Protein AF-A0A662NAB9-F1 (afdb_monomer_lite)

Sequence (145 aa):
MKKFIGNIMLTIGLVGGAIASARNPPLWTALGGSLAIMGVGILLRRQGEKEELHQSAAQGKGGKEELKRTLENAIVEIEKIMEEKEKDLEKAREHLGKILETLETFAEKAQPLRIEGIRFYGEVMTSFSKAERHLNRAWSAYADG

Radius of gyration: 25.05 Å; chains: 1; bounding box: 45×25×76 Å

Structure (mmCIF, N/CA/C/O backbone):
data_AF-A0A662NAB9-F1
#
_entry.id   AF-A0A662NAB9-F1
#
loop_
_atom_site.group_PDB
_atom_site.id
_atom_site.type_symbol
_atom_site.label_atom_id
_atom_site.label_alt_id
_atom_site.label_comp_id
_atom_site.label_asym_id
_atom_site.label_entity_id
_atom_site.label_seq_id
_atom_site.pdbx_PDB_ins_code
_atom_site.Cartn_x
_atom_site.Cartn_y
_atom_site.Cartn_z
_atom_site.occupancy
_atom_site.B_iso_or_equiv
_atom_site.auth_seq_id
_atom_site.auth_comp_id
_atom_site.auth_asym_id
_atom_site.auth_atom_id
_atom_site.pdbx_PDB_model_num
ATOM 1 N N . MET A 1 1 ? 19.764 -4.979 -7.602 1.00 76.81 1 MET A N 1
ATOM 2 C CA . MET A 1 1 ? 20.644 -4.968 -8.806 1.00 76.81 1 MET A CA 1
ATOM 3 C C . MET A 1 1 ? 19.892 -5.181 -10.121 1.00 76.81 1 MET A C 1
ATOM 5 O O . MET A 1 1 ? 20.099 -4.398 -11.041 1.00 76.81 1 MET A O 1
ATOM 9 N N . LYS A 1 2 ? 18.993 -6.174 -10.232 1.00 77.69 2 LYS A N 1
ATOM 10 C CA . LYS A 1 2 ? 18.261 -6.476 -11.483 1.00 77.69 2 LYS A CA 1
ATOM 11 C C . LYS A 1 2 ? 17.462 -5.291 -12.046 1.00 77.69 2 LYS A C 1
ATOM 13 O O . LYS A 1 2 ? 17.481 -5.058 -13.247 1.00 77.69 2 LYS A O 1
ATOM 18 N N . LYS A 1 3 ? 16.858 -4.478 -11.172 1.00 78.19 3 LYS A N 1
ATOM 19 C CA . LYS A 1 3 ? 16.144 -3.237 -11.526 1.00 78.19 3 LYS A CA 1
ATOM 20 C C . LYS A 1 3 ? 17.036 -2.185 -12.190 1.00 78.19 3 LYS A C 1
ATOM 22 O O . LYS A 1 3 ? 16.653 -1.595 -13.194 1.00 78.19 3 LYS A O 1
ATOM 27 N N . PHE A 1 4 ? 18.238 -1.985 -11.651 1.00 80.44 4 PHE A N 1
ATOM 28 C CA . PHE A 1 4 ? 19.221 -1.048 -12.197 1.00 80.44 4 PHE A CA 1
ATOM 29 C C . PHE A 1 4 ? 19.709 -1.498 -13.579 1.00 80.44 4 PHE A C 1
ATOM 31 O O . PHE A 1 4 ? 19.690 -0.712 -14.521 1.00 80.44 4 PHE A O 1
ATOM 38 N N . ILE A 1 5 ? 20.034 -2.788 -13.721 1.00 86.88 5 ILE A N 1
ATOM 39 C CA . ILE A 1 5 ? 20.407 -3.394 -15.009 1.00 86.88 5 ILE A CA 1
ATOM 40 C C . ILE A 1 5 ? 19.255 -3.264 -16.016 1.00 86.88 5 ILE A C 1
ATOM 42 O O . ILE A 1 5 ? 19.473 -2.838 -17.147 1.00 86.88 5 ILE A O 1
ATOM 46 N N . GLY A 1 6 ? 18.019 -3.543 -15.590 1.00 81.81 6 GLY A N 1
ATOM 47 C CA . GLY A 1 6 ? 16.827 -3.375 -16.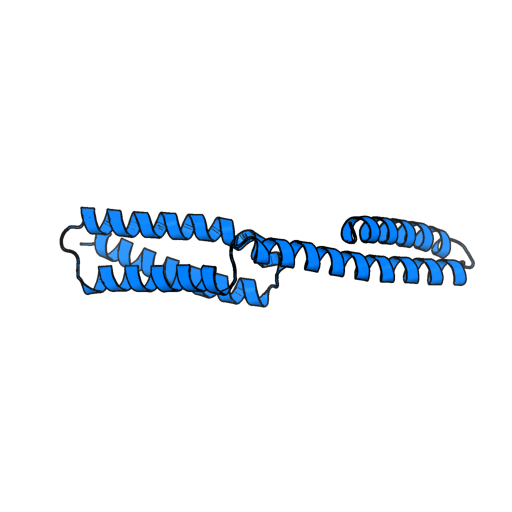418 1.00 81.81 6 GLY A CA 1
ATOM 48 C C . GLY A 1 6 ? 16.644 -1.939 -16.919 1.00 81.81 6 GLY A C 1
ATOM 49 O O . GLY A 1 6 ? 16.379 -1.736 -18.101 1.00 81.81 6 GLY A O 1
ATOM 50 N N . ASN A 1 7 ? 16.861 -0.937 -16.061 1.00 82.50 7 ASN A N 1
ATOM 51 C CA . ASN A 1 7 ? 16.796 0.475 -16.448 1.00 82.50 7 ASN A CA 1
ATOM 52 C C . ASN A 1 7 ? 17.880 0.859 -17.463 1.00 82.50 7 ASN A C 1
ATOM 54 O O . ASN A 1 7 ? 17.584 1.569 -18.419 1.00 82.50 7 ASN A O 1
ATOM 58 N N . ILE A 1 8 ? 19.111 0.367 -17.299 1.00 91.38 8 ILE A N 1
ATOM 59 C CA . ILE A 1 8 ? 20.186 0.601 -18.274 1.00 91.38 8 ILE A CA 1
ATOM 60 C C . ILE A 1 8 ? 19.812 0.003 -19.636 1.00 91.38 8 ILE A C 1
ATOM 62 O O . ILE A 1 8 ? 19.926 0.680 -20.656 1.00 91.38 8 ILE A O 1
ATOM 66 N N . MET A 1 9 ? 19.311 -1.235 -19.659 1.00 89.25 9 MET A N 1
ATOM 67 C CA . MET A 1 9 ? 18.901 -1.899 -20.902 1.00 89.25 9 MET A CA 1
ATOM 68 C C . MET A 1 9 ? 17.730 -1.185 -21.585 1.00 89.25 9 MET A C 1
ATOM 70 O O . MET A 1 9 ? 17.738 -1.038 -22.804 1.00 89.25 9 MET A O 1
ATOM 74 N N . LEU A 1 10 ? 16.758 -0.683 -20.817 1.00 86.44 10 LEU A N 1
ATOM 75 C CA . LEU A 1 10 ? 15.664 0.138 -21.341 1.00 86.44 10 LEU A CA 1
ATOM 76 C C . LEU A 1 10 ? 16.184 1.400 -22.038 1.00 86.44 10 LEU A C 1
ATOM 78 O O . LEU A 1 10 ? 15.779 1.685 -23.163 1.00 86.44 10 LEU A O 1
ATOM 82 N N . THR A 1 11 ? 17.101 2.125 -21.397 1.00 87.44 11 THR A N 1
ATOM 83 C CA . THR A 1 11 ? 17.681 3.353 -21.955 1.00 87.44 11 THR A CA 1
ATOM 84 C C . THR A 1 11 ? 18.487 3.066 -23.220 1.00 87.44 11 THR A C 1
ATOM 86 O O . THR A 1 11 ? 18.312 3.754 -24.224 1.00 87.44 11 THR A O 1
ATOM 89 N N . ILE A 1 12 ? 19.321 2.022 -23.213 1.00 90.56 12 ILE A N 1
ATOM 90 C CA . ILE A 1 12 ? 20.120 1.625 -24.382 1.00 90.56 12 ILE A CA 1
ATOM 91 C C . ILE A 1 12 ? 19.214 1.197 -25.541 1.00 90.56 12 ILE A C 1
ATOM 93 O O . ILE A 1 12 ? 19.411 1.649 -26.667 1.00 90.56 12 ILE A O 1
ATOM 97 N N . GLY A 1 13 ? 18.198 0.370 -25.274 1.00 86.56 13 GLY A N 1
ATOM 98 C CA . GLY A 1 13 ? 17.237 -0.065 -26.287 1.00 86.56 13 GLY A CA 1
ATOM 99 C C . GLY A 1 13 ? 16.424 1.095 -26.866 1.00 86.56 13 GLY A C 1
ATOM 100 O O . GLY A 1 13 ? 16.180 1.132 -28.068 1.00 86.56 13 GLY A O 1
ATOM 101 N N . LEU A 1 14 ? 16.048 2.080 -26.044 1.00 88.56 14 LEU A N 1
ATOM 102 C CA . LEU A 1 14 ? 15.312 3.261 -26.500 1.00 88.56 14 LEU A CA 1
ATOM 103 C C . LEU A 1 14 ? 16.165 4.140 -27.416 1.00 88.56 14 LEU A C 1
ATOM 105 O O . LEU A 1 14 ? 15.739 4.476 -28.519 1.00 88.56 14 LEU A O 1
ATOM 109 N N . VAL A 1 15 ? 17.376 4.487 -26.972 1.00 90.62 15 VAL A N 1
ATOM 110 C CA . VAL A 1 15 ? 18.296 5.339 -27.737 1.00 90.62 15 VAL A CA 1
ATOM 111 C C . VAL A 1 15 ? 18.726 4.637 -29.028 1.00 90.62 15 VAL A C 1
ATOM 113 O O . VAL A 1 15 ? 18.667 5.234 -30.102 1.00 90.62 15 VAL A O 1
ATOM 116 N N . GLY A 1 16 ? 19.089 3.354 -28.949 1.00 87.38 16 GLY A N 1
ATOM 117 C CA . GLY A 1 16 ? 19.464 2.549 -30.112 1.00 87.38 16 GLY A CA 1
ATOM 118 C C . GLY A 1 16 ? 18.321 2.392 -31.116 1.00 87.38 16 GLY A C 1
ATOM 119 O O . GLY A 1 16 ? 18.526 2.577 -32.316 1.00 87.38 16 GLY A O 1
ATOM 120 N N . GLY A 1 17 ? 17.102 2.139 -30.631 1.00 87.62 17 GLY A N 1
ATOM 121 C CA . GLY A 1 17 ? 15.909 2.027 -31.466 1.00 87.62 17 GLY A CA 1
ATOM 122 C C . GLY A 1 17 ? 15.569 3.336 -32.176 1.00 87.62 17 GLY A C 1
ATOM 123 O O . GLY A 1 17 ? 15.294 3.316 -33.373 1.00 87.62 17 GLY A O 1
ATOM 124 N N . ALA A 1 18 ? 15.659 4.469 -31.473 1.00 88.62 18 ALA A N 1
ATOM 125 C CA . ALA A 1 18 ? 15.422 5.792 -32.045 1.00 88.62 18 ALA A CA 1
ATOM 126 C C . ALA A 1 18 ? 16.440 6.145 -33.144 1.00 88.62 18 ALA A C 1
ATOM 128 O O . ALA A 1 18 ? 16.063 6.642 -34.202 1.00 88.62 18 ALA A O 1
ATOM 129 N N . ILE A 1 19 ? 17.726 5.845 -32.935 1.00 90.31 19 ILE A N 1
ATOM 130 C CA . ILE A 1 19 ? 18.769 6.075 -33.949 1.00 90.31 19 ILE A CA 1
ATOM 131 C C . ILE A 1 19 ? 18.558 5.163 -35.167 1.00 90.31 19 ILE A C 1
ATOM 133 O O . ILE A 1 19 ? 18.721 5.602 -36.306 1.00 90.31 19 ILE A O 1
ATOM 137 N N . ALA A 1 20 ? 18.197 3.896 -34.942 1.00 90.31 20 ALA A N 1
ATOM 138 C CA . ALA A 1 20 ? 17.978 2.922 -36.007 1.00 90.31 20 ALA A CA 1
ATOM 139 C C . ALA A 1 20 ? 16.738 3.237 -36.860 1.00 90.31 20 ALA A C 1
ATOM 141 O O . ALA A 1 20 ? 16.767 3.020 -38.074 1.00 90.31 20 ALA A O 1
ATOM 142 N N . SER A 1 21 ? 15.669 3.752 -36.242 1.00 88.94 21 SER A N 1
ATOM 143 C CA . SER A 1 21 ? 14.424 4.116 -36.927 1.00 88.94 21 SER A CA 1
ATOM 144 C C . SER A 1 21 ? 14.495 5.465 -37.643 1.00 88.94 21 SER A C 1
ATOM 146 O O . SER A 1 21 ? 13.824 5.641 -38.653 1.00 88.94 21 SER A O 1
ATOM 148 N N . ALA A 1 22 ? 15.325 6.397 -37.166 1.00 90.12 22 ALA A N 1
ATOM 149 C CA . ALA A 1 22 ? 15.470 7.726 -37.760 1.00 90.12 22 ALA A CA 1
ATOM 150 C C . ALA A 1 22 ? 16.201 7.737 -39.118 1.00 90.12 22 ALA A C 1
ATOM 152 O O . ALA A 1 22 ? 16.234 8.768 -39.790 1.00 90.12 22 ALA A O 1
ATOM 153 N N . ARG A 1 23 ? 16.813 6.620 -39.537 1.00 87.62 23 ARG A N 1
ATOM 154 C CA . ARG A 1 23 ? 17.480 6.513 -40.845 1.00 87.62 23 ARG A CA 1
ATOM 155 C C . ARG A 1 23 ? 16.498 6.160 -41.959 1.00 87.62 23 ARG A C 1
ATOM 157 O O . ARG A 1 23 ? 15.512 5.472 -41.724 1.00 87.62 23 ARG A O 1
ATOM 164 N N . ASN A 1 24 ? 16.810 6.587 -43.186 1.00 85.50 24 ASN A N 1
ATOM 165 C CA . ASN A 1 24 ? 16.045 6.232 -44.379 1.00 85.50 24 ASN A CA 1
ATOM 166 C C . ASN A 1 24 ? 16.942 5.542 -45.434 1.00 85.50 24 ASN A C 1
ATOM 168 O O . ASN A 1 24 ? 17.828 6.205 -45.977 1.00 85.50 24 ASN A O 1
ATOM 172 N N . PRO A 1 25 ? 16.736 4.245 -45.738 1.00 83.56 25 PRO A N 1
ATOM 173 C CA . PRO A 1 25 ? 15.779 3.349 -45.089 1.00 83.56 25 PRO A CA 1
ATOM 174 C C . PRO A 1 25 ? 16.186 3.010 -43.636 1.00 83.56 25 PRO A C 1
ATOM 176 O O . PRO A 1 25 ? 17.374 3.079 -43.300 1.00 83.56 25 PRO A O 1
ATOM 179 N N . PRO A 1 26 ? 15.227 2.634 -42.769 1.00 89.38 26 PRO A N 1
ATOM 180 C CA . PRO A 1 26 ? 15.515 2.250 -41.391 1.00 89.38 26 PRO A CA 1
ATOM 181 C C . PRO A 1 26 ? 16.436 1.037 -41.306 1.00 89.38 26 PRO A C 1
ATOM 183 O O . PRO A 1 26 ? 16.356 0.104 -42.109 1.00 89.38 26 PRO A O 1
ATOM 186 N N . LEU A 1 27 ? 17.270 1.002 -40.269 1.00 93.38 27 LEU A N 1
ATOM 187 C CA . LEU A 1 27 ? 18.095 -0.164 -39.967 1.00 93.38 27 LEU A CA 1
ATOM 188 C C . LEU A 1 27 ? 17.250 -1.211 -39.233 1.00 93.38 27 LEU A C 1
ATOM 190 O O . LEU A 1 27 ? 17.299 -1.320 -38.010 1.00 93.38 27 LEU A O 1
ATOM 194 N N . TRP A 1 28 ? 16.469 -1.986 -39.985 1.00 89.69 28 TRP A N 1
ATOM 195 C CA . TRP A 1 28 ? 15.507 -2.958 -39.449 1.00 89.69 28 TRP A CA 1
ATOM 196 C C . TRP A 1 28 ? 16.112 -3.974 -38.473 1.00 89.69 28 TRP A C 1
ATOM 198 O O . TRP A 1 28 ? 15.506 -4.280 -37.448 1.00 89.69 28 TRP A O 1
ATOM 208 N N . THR A 1 29 ? 17.326 -4.458 -38.742 1.00 91.75 29 THR A N 1
ATOM 209 C CA . THR A 1 29 ? 18.033 -5.396 -37.855 1.00 91.75 29 THR A CA 1
ATOM 210 C C . THR A 1 29 ? 18.436 -4.741 -36.533 1.00 91.75 29 THR A C 1
ATOM 212 O O . THR A 1 29 ? 18.212 -5.311 -35.466 1.00 91.75 29 THR A O 1
ATOM 215 N N . ALA A 1 30 ? 18.971 -3.519 -36.584 1.00 87.69 30 ALA A N 1
ATOM 216 C CA . ALA A 1 30 ? 19.356 -2.751 -35.400 1.00 87.69 30 ALA A CA 1
ATOM 217 C C . ALA A 1 30 ? 18.135 -2.313 -34.574 1.00 87.69 30 ALA A C 1
ATOM 219 O O . ALA A 1 30 ? 18.180 -2.320 -33.341 1.00 87.69 30 ALA A O 1
ATOM 220 N N . LEU A 1 31 ? 17.030 -1.985 -35.245 1.00 84.88 31 LEU A N 1
ATOM 221 C CA . LEU A 1 31 ? 15.749 -1.681 -34.618 1.00 84.88 31 LEU A CA 1
ATOM 222 C C . LEU A 1 31 ? 15.192 -2.910 -33.887 1.00 84.88 31 LEU A C 1
ATOM 224 O O . LEU A 1 31 ? 14.852 -2.817 -32.709 1.00 84.88 31 LEU A O 1
ATOM 228 N N . GLY A 1 32 ? 15.171 -4.072 -34.548 1.00 90.81 32 GLY A N 1
ATOM 229 C CA . GLY A 1 32 ? 14.753 -5.336 -33.937 1.00 90.81 32 GLY A CA 1
ATOM 230 C C . GLY A 1 32 ? 15.605 -5.717 -32.722 1.00 90.81 32 GLY A C 1
ATOM 231 O O . GLY A 1 32 ? 15.064 -6.056 -31.671 1.00 90.81 32 GLY A O 1
ATOM 232 N N . GLY A 1 33 ? 16.932 -5.578 -32.823 1.00 93.00 33 GLY A N 1
ATOM 233 C CA . GLY A 1 33 ? 17.847 -5.811 -31.700 1.00 93.00 33 GLY A CA 1
ATOM 234 C C . GLY A 1 33 ? 17.588 -4.871 -30.519 1.00 93.00 33 GLY A C 1
ATOM 235 O O . GLY A 1 33 ? 17.557 -5.300 -29.367 1.00 93.00 33 GLY A O 1
ATOM 236 N N . SER A 1 34 ? 17.322 -3.598 -30.804 1.00 86.75 34 SER A N 1
ATOM 237 C CA . SER A 1 34 ? 17.036 -2.580 -29.790 1.00 86.75 34 SER A CA 1
ATOM 238 C C . SER A 1 34 ? 15.712 -2.838 -29.058 1.00 86.75 34 SER A C 1
ATOM 240 O O . SER A 1 34 ? 15.649 -2.712 -27.833 1.00 86.75 34 SER A O 1
ATOM 242 N N . LEU A 1 35 ? 14.678 -3.289 -29.776 1.00 86.38 35 LEU A N 1
ATOM 243 C CA . LEU A 1 35 ? 13.410 -3.730 -29.184 1.00 86.38 35 LEU A CA 1
ATOM 244 C C . LEU A 1 35 ? 13.587 -4.976 -28.305 1.00 86.38 35 LEU A C 1
ATOM 246 O O . LEU A 1 35 ? 13.011 -5.043 -27.219 1.00 86.38 35 LEU A O 1
ATOM 250 N N . ALA A 1 36 ? 14.416 -5.936 -28.723 1.00 92.12 36 ALA A N 1
ATOM 251 C CA . ALA A 1 36 ? 14.717 -7.120 -27.920 1.00 92.12 36 ALA A CA 1
ATOM 252 C C . ALA A 1 36 ? 15.435 -6.757 -26.607 1.00 92.12 36 ALA A C 1
ATOM 254 O O . ALA A 1 36 ? 15.031 -7.215 -25.537 1.00 92.12 36 ALA A O 1
ATOM 255 N N . ILE A 1 37 ? 16.444 -5.879 -26.665 1.00 91.06 37 ILE A N 1
ATOM 256 C CA . ILE A 1 37 ? 17.158 -5.371 -25.480 1.00 91.06 37 ILE A CA 1
ATOM 257 C C . ILE A 1 37 ? 16.187 -4.664 -24.528 1.00 91.06 37 ILE A C 1
ATOM 259 O O . ILE A 1 37 ? 16.210 -4.915 -23.320 1.00 91.06 37 ILE A O 1
ATOM 263 N N . MET A 1 38 ? 15.295 -3.830 -25.068 1.00 84.31 38 MET A N 1
ATOM 264 C CA . MET A 1 38 ? 14.262 -3.160 -24.282 1.00 84.31 38 MET A CA 1
ATOM 265 C C . MET A 1 38 ? 13.322 -4.174 -23.611 1.00 84.31 38 MET A C 1
ATOM 267 O O . MET A 1 38 ? 13.056 -4.062 -22.416 1.00 84.31 38 MET A O 1
ATOM 271 N N . GLY A 1 39 ? 12.881 -5.206 -24.337 1.00 87.50 39 GLY A N 1
ATOM 272 C CA . GLY A 1 39 ? 12.050 -6.286 -23.798 1.00 87.50 39 GLY A CA 1
ATOM 273 C C . GLY A 1 39 ? 12.707 -7.017 -22.622 1.00 87.50 39 GLY A C 1
ATOM 274 O O . GLY A 1 39 ? 12.078 -7.201 -21.577 1.00 87.50 39 GLY A O 1
ATOM 275 N N . VAL A 1 40 ? 13.994 -7.359 -22.739 1.00 90.88 40 VAL A N 1
ATOM 276 C CA . VAL A 1 40 ? 14.772 -7.963 -21.640 1.00 90.88 40 VAL A CA 1
ATOM 277 C C . VAL A 1 40 ? 14.896 -6.999 -20.456 1.00 90.88 40 VAL A C 1
ATOM 279 O O . VAL A 1 40 ? 14.728 -7.413 -19.307 1.00 90.88 40 VAL A O 1
ATOM 282 N N . GLY A 1 41 ? 15.104 -5.706 -20.718 1.00 85.25 41 GLY A N 1
ATOM 283 C CA . GLY A 1 41 ? 15.139 -4.667 -19.688 1.00 85.25 41 GLY A CA 1
ATOM 284 C C . GLY A 1 41 ? 13.847 -4.588 -18.867 1.00 85.25 41 GLY A C 1
ATOM 285 O O . GLY A 1 41 ? 13.902 -4.531 -17.636 1.00 85.25 41 GLY A O 1
ATOM 286 N N . ILE A 1 42 ? 12.682 -4.678 -19.522 1.00 84.12 42 ILE A N 1
ATOM 287 C CA . ILE A 1 42 ? 11.369 -4.729 -18.852 1.00 84.12 42 ILE A CA 1
ATOM 288 C C . ILE A 1 42 ? 11.265 -5.964 -17.951 1.00 84.12 42 ILE A C 1
ATOM 290 O O . ILE A 1 42 ? 10.816 -5.853 -16.808 1.00 84.12 42 ILE A O 1
ATOM 294 N N . LEU A 1 43 ? 11.680 -7.138 -18.438 1.00 87.31 43 LEU A N 1
ATOM 295 C CA . LEU A 1 43 ? 11.617 -8.383 -17.665 1.00 87.31 43 LEU A CA 1
ATOM 296 C C . LEU A 1 43 ? 12.508 -8.323 -16.419 1.00 87.31 43 LEU A C 1
ATOM 298 O O . LEU A 1 43 ? 12.039 -8.626 -15.321 1.00 87.31 43 LEU A O 1
ATOM 302 N N . LEU A 1 44 ? 13.757 -7.874 -16.562 1.00 83.50 44 LEU A N 1
ATOM 303 C CA . LEU A 1 44 ? 14.697 -7.741 -15.444 1.00 83.50 44 LEU A CA 1
ATOM 304 C C . LEU A 1 44 ? 14.248 -6.690 -14.429 1.00 83.50 44 LEU A C 1
ATOM 306 O O . LEU A 1 44 ? 14.386 -6.899 -13.221 1.00 83.50 44 LEU A O 1
ATOM 310 N N . ARG A 1 45 ? 13.659 -5.584 -14.898 1.00 81.06 45 ARG A N 1
ATOM 311 C CA . ARG A 1 45 ? 13.076 -4.571 -14.018 1.00 81.06 45 ARG A CA 1
ATOM 312 C C . ARG A 1 45 ? 11.911 -5.135 -13.210 1.00 81.06 45 ARG A C 1
ATOM 314 O O . ARG A 1 45 ? 11.912 -4.990 -11.991 1.00 81.06 45 ARG A O 1
ATOM 321 N N . ARG A 1 46 ? 10.975 -5.838 -13.860 1.00 76.62 46 ARG A N 1
ATOM 322 C CA . ARG A 1 46 ? 9.833 -6.487 -13.191 1.00 76.62 46 ARG A CA 1
ATOM 323 C C . ARG A 1 46 ? 10.273 -7.549 -12.183 1.00 76.62 46 ARG A C 1
ATOM 325 O O . ARG A 1 46 ? 9.656 -7.682 -11.134 1.00 76.62 46 ARG A O 1
ATOM 332 N N . GLN A 1 47 ? 11.329 -8.305 -12.480 1.00 80.06 47 GLN A N 1
ATOM 333 C CA . GLN A 1 47 ? 11.893 -9.272 -11.534 1.00 80.06 47 GLN A CA 1
ATOM 334 C C . GLN A 1 47 ? 12.548 -8.585 -10.331 1.00 80.06 47 GLN A C 1
ATOM 336 O O . GLN A 1 47 ? 12.326 -9.010 -9.203 1.00 80.06 47 GLN A O 1
ATOM 341 N N . GLY A 1 48 ? 13.305 -7.507 -10.554 1.00 72.19 48 GLY A N 1
ATOM 342 C CA . GLY A 1 48 ? 13.911 -6.732 -9.470 1.00 72.19 48 GLY A CA 1
ATOM 343 C C . GLY A 1 48 ? 12.879 -6.075 -8.552 1.00 72.19 48 GLY A C 1
ATOM 344 O O . GLY A 1 48 ? 13.056 -6.089 -7.340 1.00 72.19 48 GLY A O 1
ATOM 345 N N . GLU A 1 49 ? 11.782 -5.559 -9.111 1.00 68.75 49 GLU A N 1
ATOM 346 C CA . GLU A 1 49 ? 10.662 -5.030 -8.323 1.00 68.75 49 GLU A CA 1
ATOM 347 C C . GLU A 1 49 ? 10.018 -6.131 -7.466 1.00 68.75 49 GLU A C 1
ATOM 349 O O . GLU A 1 49 ? 9.798 -5.921 -6.280 1.00 68.75 49 GLU A O 1
ATOM 354 N N . LYS A 1 50 ? 9.810 -7.340 -8.008 1.00 64.56 50 LYS A N 1
ATOM 355 C CA . LYS A 1 50 ? 9.307 -8.483 -7.223 1.00 64.56 50 LYS A CA 1
ATOM 356 C C . LYS A 1 50 ? 10.256 -8.913 -6.098 1.00 64.56 50 LYS A C 1
ATOM 358 O O . LYS A 1 50 ? 9.791 -9.257 -5.018 1.00 64.56 50 LYS A O 1
ATOM 363 N N . GLU A 1 51 ? 11.569 -8.890 -6.320 1.00 63.78 51 GLU A N 1
ATOM 364 C CA . GLU A 1 51 ? 12.562 -9.255 -5.296 1.00 63.78 51 GLU A CA 1
ATOM 365 C C . GLU A 1 51 ? 12.638 -8.243 -4.144 1.00 63.78 51 GLU A C 1
ATOM 367 O O . GLU A 1 51 ? 12.678 -8.650 -2.983 1.00 63.78 51 GLU A O 1
ATOM 372 N N . GLU A 1 52 ? 12.605 -6.939 -4.444 1.00 60.03 52 GLU A N 1
ATOM 373 C CA . GLU A 1 52 ? 12.543 -5.870 -3.430 1.00 60.03 52 GLU A CA 1
ATOM 374 C C . GLU A 1 52 ? 11.258 -5.978 -2.583 1.00 60.03 52 GLU A C 1
ATOM 376 O O . GLU A 1 52 ? 11.275 -5.756 -1.368 1.00 60.03 52 GLU A O 1
ATOM 381 N N . LEU A 1 53 ? 10.153 -6.398 -3.205 1.00 54.84 53 LEU A N 1
ATOM 382 C CA . LEU A 1 53 ? 8.874 -6.632 -2.533 1.00 54.84 53 LEU A CA 1
ATOM 383 C C . LEU A 1 53 ? 8.904 -7.874 -1.629 1.00 54.84 53 LEU A C 1
ATOM 385 O O . LEU A 1 53 ? 8.484 -7.794 -0.477 1.00 54.84 53 LEU A O 1
ATOM 389 N N . HIS A 1 54 ? 9.457 -8.999 -2.094 1.00 56.31 54 HIS A N 1
ATOM 390 C CA . HIS A 1 54 ? 9.600 -10.204 -1.268 1.00 56.31 54 HIS A CA 1
ATOM 391 C C . HIS A 1 54 ? 10.510 -9.981 -0.054 1.00 56.31 54 HIS A C 1
ATOM 393 O O . HIS A 1 54 ? 10.220 -10.497 1.024 1.00 56.31 54 HIS A O 1
ATOM 399 N N . GLN A 1 55 ? 11.576 -9.186 -0.191 1.00 55.47 55 GLN A N 1
ATOM 400 C CA . GLN A 1 55 ? 12.423 -8.813 0.946 1.00 55.47 55 GLN A CA 1
ATOM 401 C C . GLN A 1 55 ? 11.697 -7.907 1.947 1.00 5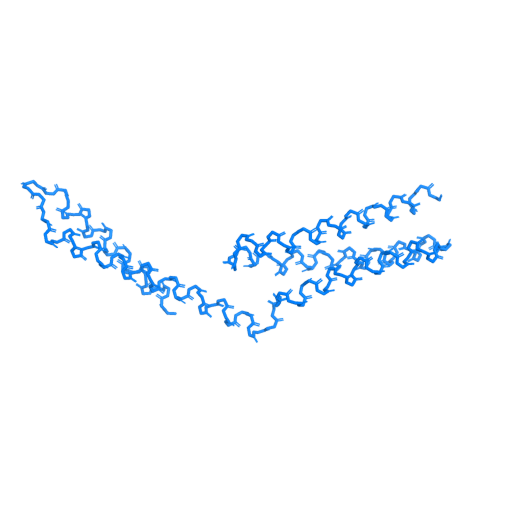5.47 55 GLN A C 1
ATOM 403 O O . GLN A 1 55 ? 11.876 -8.075 3.150 1.00 55.47 55 GLN A O 1
ATOM 408 N N . SER A 1 56 ? 10.844 -6.996 1.474 1.00 51.84 56 SER A N 1
ATOM 409 C CA . SER A 1 56 ? 10.042 -6.125 2.345 1.00 51.84 56 SER A CA 1
ATOM 410 C C . SER A 1 56 ? 8.969 -6.910 3.114 1.00 51.84 56 SER A C 1
ATOM 412 O O . SER A 1 56 ? 8.801 -6.704 4.315 1.00 51.84 56 SER A O 1
ATOM 414 N N . ALA A 1 57 ? 8.321 -7.881 2.459 1.00 50.62 57 ALA A N 1
ATOM 415 C CA . ALA A 1 57 ? 7.382 -8.804 3.098 1.00 50.62 57 ALA A CA 1
ATOM 416 C C . ALA A 1 57 ? 8.072 -9.736 4.117 1.00 50.62 57 ALA A C 1
ATOM 418 O O . ALA A 1 57 ? 7.540 -9.972 5.200 1.00 50.62 57 ALA A O 1
ATOM 419 N N . ALA A 1 58 ? 9.281 -10.225 3.813 1.00 49.22 58 ALA A N 1
ATOM 420 C CA . ALA A 1 58 ? 10.067 -11.069 4.719 1.00 49.22 58 ALA A CA 1
ATOM 421 C C . ALA A 1 58 ? 10.605 -10.317 5.953 1.00 49.22 58 ALA A C 1
ATOM 423 O O . ALA A 1 58 ? 10.890 -10.941 6.971 1.00 49.22 58 ALA A O 1
ATOM 424 N N . GLN A 1 59 ? 10.723 -8.987 5.888 1.00 51.88 59 GLN A N 1
ATOM 425 C CA . GLN A 1 59 ? 11.140 -8.140 7.013 1.00 51.88 59 GLN A CA 1
ATOM 426 C C . GLN A 1 59 ? 9.994 -7.776 7.976 1.00 51.88 59 GLN A C 1
ATOM 428 O O . GLN A 1 59 ? 10.206 -6.981 8.890 1.00 51.88 59 GLN A O 1
ATOM 433 N N . GLY A 1 60 ? 8.790 -8.338 7.799 1.00 47.56 60 GLY A N 1
ATOM 434 C CA . GLY A 1 60 ? 7.682 -8.168 8.747 1.00 47.56 60 GLY A CA 1
ATOM 435 C C . GLY A 1 60 ? 7.110 -6.748 8.808 1.00 47.56 60 GLY A C 1
ATOM 436 O O . GLY A 1 60 ? 6.475 -6.381 9.789 1.00 47.56 60 GLY A O 1
ATOM 437 N N . LYS A 1 61 ? 7.340 -5.919 7.784 1.00 48.38 61 LYS A N 1
ATOM 438 C CA . LYS A 1 61 ? 6.706 -4.602 7.669 1.00 48.38 61 LYS A CA 1
ATOM 439 C C . LYS A 1 61 ? 5.464 -4.719 6.790 1.00 48.38 61 LYS A C 1
ATOM 441 O O . LYS A 1 61 ? 5.563 -4.569 5.577 1.00 48.38 61 LYS A O 1
ATOM 446 N N . GLY A 1 62 ? 4.303 -4.967 7.398 1.00 52.69 62 GLY A N 1
ATOM 447 C CA . GLY A 1 62 ? 3.017 -4.842 6.705 1.00 52.69 62 GLY A CA 1
ATOM 448 C C . GLY A 1 62 ? 2.657 -6.040 5.831 1.00 52.69 62 GLY A C 1
ATOM 449 O O . GLY A 1 62 ? 2.225 -5.872 4.693 1.00 52.69 62 GLY A O 1
ATOM 450 N N . GLY A 1 63 ? 2.821 -7.257 6.357 1.00 61.97 63 GLY A N 1
ATOM 451 C CA . GLY A 1 63 ? 2.288 -8.443 5.688 1.00 61.97 63 GLY A CA 1
ATOM 452 C C . GLY A 1 63 ? 0.766 -8.341 5.525 1.00 61.97 63 GLY A C 1
ATOM 453 O O . GLY A 1 63 ? 0.076 -7.847 6.416 1.00 61.97 63 GLY A O 1
ATOM 454 N N . LYS A 1 64 ? 0.229 -8.830 4.399 1.00 66.69 64 LYS A N 1
ATOM 455 C CA . LYS A 1 64 ? -1.213 -8.815 4.074 1.00 66.69 64 LYS A CA 1
ATOM 456 C C . LYS A 1 64 ? -2.112 -9.199 5.253 1.00 66.69 64 LYS A C 1
ATOM 458 O O . LYS A 1 64 ? -3.059 -8.482 5.575 1.00 66.69 64 LYS A O 1
ATOM 463 N N . GLU A 1 65 ? -1.795 -10.319 5.889 1.00 70.75 65 GLU A N 1
ATOM 464 C CA . GLU A 1 65 ? -2.596 -10.869 6.981 1.00 70.75 65 GLU A CA 1
ATOM 465 C C . GLU A 1 65 ? -2.491 -10.031 8.255 1.00 70.75 65 GLU A C 1
ATOM 467 O O . GLU A 1 65 ? -3.468 -9.891 8.983 1.00 70.75 65 GLU A O 1
ATOM 472 N N . GLU A 1 66 ? -1.328 -9.430 8.501 1.00 74.69 66 GLU A N 1
ATOM 473 C CA . GLU A 1 66 ? -1.091 -8.563 9.653 1.00 74.69 66 GLU A CA 1
ATOM 474 C C . GLU A 1 66 ? -1.911 -7.279 9.533 1.00 74.69 66 GLU A C 1
ATOM 476 O O . GLU A 1 66 ? -2.666 -6.943 10.438 1.00 74.69 66 GLU A O 1
ATOM 481 N N . LEU A 1 67 ? -1.849 -6.619 8.377 1.00 76.75 67 LEU A N 1
ATOM 482 C CA . LEU A 1 67 ? -2.586 -5.387 8.108 1.00 76.75 67 LEU A CA 1
ATOM 483 C C . LEU A 1 67 ? -4.101 -5.594 8.134 1.00 76.75 67 LEU A C 1
ATOM 485 O O . LEU A 1 67 ? -4.831 -4.792 8.715 1.00 76.75 67 LEU A O 1
ATOM 489 N N . LYS A 1 68 ? -4.580 -6.691 7.539 1.00 78.69 68 LYS A N 1
ATOM 490 C CA . LYS A 1 68 ? -5.997 -7.062 7.595 1.00 78.69 68 LYS A CA 1
ATOM 491 C C . LYS A 1 68 ? -6.439 -7.314 9.034 1.00 78.69 68 LYS A C 1
ATOM 493 O O . LYS A 1 68 ? -7.473 -6.796 9.445 1.00 78.69 68 LYS A O 1
ATOM 498 N N . ARG A 1 69 ? -5.629 -8.036 9.810 1.00 82.75 69 ARG A N 1
ATOM 499 C CA . ARG A 1 69 ? -5.901 -8.318 11.220 1.00 82.75 69 ARG A CA 1
ATOM 500 C C . ARG A 1 69 ? -5.899 -7.053 12.075 1.00 82.75 69 ARG A C 1
ATOM 502 O O . ARG A 1 69 ? -6.756 -6.927 12.939 1.00 82.75 69 ARG A O 1
ATOM 509 N N . THR A 1 70 ? -4.998 -6.102 11.827 1.00 83.69 70 THR A N 1
ATOM 510 C CA . THR A 1 70 ? -4.997 -4.803 12.521 1.00 83.69 70 THR A CA 1
ATOM 511 C C . THR A 1 70 ? -6.316 -4.062 12.310 1.00 83.69 70 THR A C 1
ATOM 513 O O . THR A 1 70 ? -6.900 -3.577 13.274 1.00 83.69 70 THR A O 1
ATOM 516 N N . LEU A 1 71 ? -6.825 -4.025 11.075 1.00 84.19 71 LEU A N 1
ATOM 517 C CA . LEU A 1 71 ? -8.102 -3.375 10.773 1.00 84.19 71 LEU A CA 1
ATOM 518 C C . LEU A 1 71 ? -9.304 -4.117 11.359 1.00 84.19 71 LEU A C 1
ATOM 520 O O . LEU A 1 71 ? -10.226 -3.484 11.867 1.00 84.19 71 LEU A O 1
ATOM 524 N N . GLU A 1 72 ? -9.308 -5.449 11.291 1.00 85.62 72 GLU A N 1
ATOM 525 C CA . GLU A 1 72 ? -10.368 -6.269 11.887 1.00 85.62 72 GLU A CA 1
ATOM 526 C C . GLU A 1 72 ? -10.418 -6.084 13.406 1.00 85.62 72 GLU A C 1
ATOM 528 O O . GLU A 1 72 ? -11.496 -5.869 13.954 1.00 85.62 72 GLU A O 1
ATOM 533 N N . ASN A 1 73 ? -9.260 -6.074 14.070 1.00 86.94 73 ASN A N 1
ATOM 534 C CA . ASN A 1 73 ? -9.167 -5.801 15.501 1.00 86.94 73 ASN A CA 1
ATOM 535 C C . ASN A 1 73 ? -9.685 -4.397 15.844 1.00 86.94 73 ASN A C 1
ATOM 537 O O . ASN A 1 73 ? -10.468 -4.267 16.777 1.00 86.94 73 ASN A O 1
ATOM 541 N N . ALA A 1 74 ? -9.314 -3.370 15.070 1.00 84.62 74 ALA A N 1
ATOM 542 C CA . ALA A 1 74 ? -9.802 -2.009 15.290 1.00 84.62 74 ALA A CA 1
ATOM 543 C C . ALA A 1 74 ? -11.334 -1.922 15.178 1.00 84.62 74 ALA A C 1
ATOM 545 O O . ALA A 1 74 ? -11.978 -1.282 16.003 1.00 84.62 74 ALA A O 1
ATOM 546 N N . ILE A 1 75 ? -11.942 -2.602 14.197 1.00 85.62 75 ILE A N 1
ATOM 547 C CA . ILE A 1 75 ? -13.407 -2.654 14.061 1.00 85.62 75 ILE A CA 1
ATOM 548 C C . ILE A 1 75 ? -14.043 -3.329 15.280 1.00 85.62 75 ILE A C 1
ATOM 550 O O . ILE A 1 75 ? -14.995 -2.784 15.832 1.00 85.62 75 ILE A O 1
ATOM 554 N N . VAL A 1 76 ? -13.508 -4.475 15.711 1.00 88.12 76 VAL A N 1
ATOM 555 C CA . VAL A 1 76 ? -14.018 -5.211 16.880 1.00 88.12 76 VAL A CA 1
ATOM 556 C C . VAL A 1 76 ? -13.904 -4.374 18.155 1.00 88.12 76 VAL A C 1
ATOM 558 O O . VAL A 1 76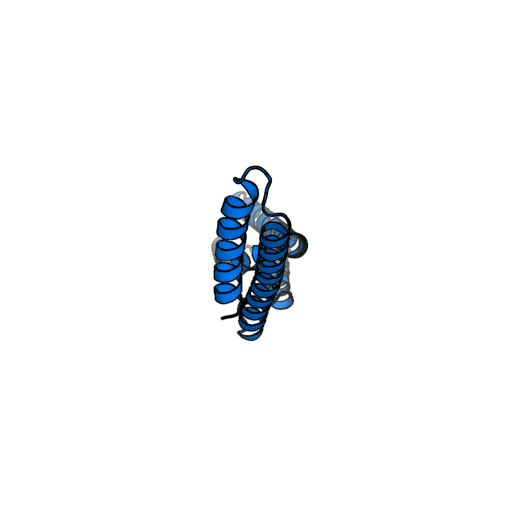 ? -14.828 -4.363 18.964 1.00 88.12 76 VAL A O 1
ATOM 561 N N . GLU A 1 77 ? -12.806 -3.642 18.339 1.00 85.88 77 GLU A N 1
ATOM 562 C CA . GLU A 1 77 ? -12.635 -2.744 19.484 1.00 85.88 77 GLU A CA 1
ATOM 563 C C . GLU A 1 77 ? -13.642 -1.588 19.464 1.00 85.88 77 GLU A C 1
ATOM 565 O O . GLU A 1 77 ? -14.257 -1.307 20.493 1.00 85.88 77 GLU A O 1
ATOM 570 N N . ILE A 1 78 ? -13.882 -0.965 18.303 1.00 83.44 78 ILE A N 1
ATOM 571 C CA . ILE A 1 78 ? -14.905 0.084 18.164 1.00 83.44 78 ILE A CA 1
ATOM 572 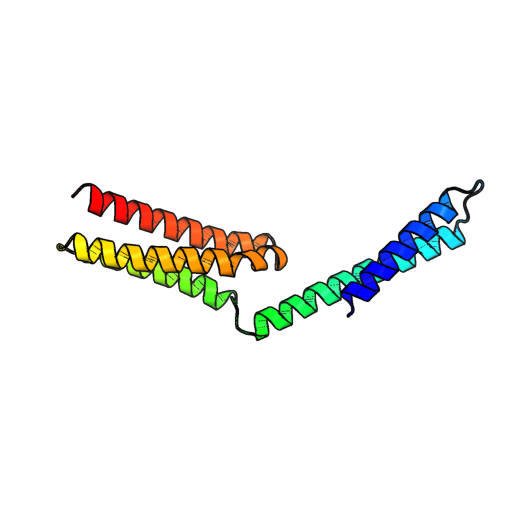C C . ILE A 1 78 ? -16.300 -0.474 18.474 1.00 83.44 78 ILE A C 1
ATOM 574 O O . ILE A 1 78 ? -17.068 0.154 19.201 1.00 83.44 78 ILE A O 1
ATOM 578 N N . GLU A 1 79 ? -16.640 -1.648 17.934 1.00 83.62 79 GLU A N 1
ATOM 579 C CA . GLU A 1 79 ? -17.932 -2.302 18.174 1.00 83.62 79 GLU A CA 1
ATOM 580 C C . GLU A 1 79 ? -18.122 -2.629 19.657 1.00 83.62 79 GLU A C 1
ATOM 582 O O . GLU A 1 79 ? -19.177 -2.333 20.215 1.00 83.62 79 GLU A O 1
ATOM 587 N N . LYS A 1 80 ? -17.080 -3.129 20.326 1.00 85.81 80 LYS A N 1
ATOM 588 C CA . LYS A 1 80 ? -17.111 -3.412 21.761 1.00 85.81 80 LYS A CA 1
ATOM 589 C C . LYS A 1 80 ? -17.368 -2.156 22.597 1.00 85.81 80 LYS A C 1
ATOM 591 O O . LYS A 1 80 ? -18.214 -2.192 23.485 1.00 85.81 80 LYS A O 1
ATOM 596 N N . ILE A 1 81 ? -16.688 -1.045 22.300 1.00 83.19 81 ILE A N 1
ATOM 597 C CA . ILE A 1 81 ? -16.907 0.236 22.998 1.00 83.19 81 ILE A CA 1
ATOM 598 C C . ILE A 1 81 ? -18.372 0.675 22.845 1.00 83.19 81 ILE A C 1
ATOM 600 O O . ILE A 1 81 ? -19.020 1.051 23.822 1.00 83.19 81 ILE A O 1
ATOM 604 N N . MET A 1 82 ? -18.911 0.563 21.628 1.00 79.75 82 MET A N 1
ATOM 605 C CA . MET A 1 82 ? -20.301 0.909 21.323 1.00 79.75 82 MET A CA 1
ATOM 606 C C . MET A 1 82 ? -21.322 0.004 22.032 1.00 79.75 82 MET A C 1
ATOM 608 O O . MET A 1 82 ? -22.360 0.492 22.482 1.00 79.75 82 MET A O 1
ATOM 612 N N . GLU A 1 83 ? -21.053 -1.299 22.136 1.00 82.81 83 GLU A N 1
ATOM 613 C CA . GLU A 1 83 ? -21.929 -2.266 22.813 1.00 82.81 83 GLU A CA 1
ATOM 614 C C . GLU A 1 83 ? -21.913 -2.114 24.335 1.00 82.81 83 GLU A C 1
ATOM 616 O O . GLU A 1 83 ? -22.968 -2.164 24.972 1.00 82.81 83 GLU A O 1
ATOM 621 N N . GLU A 1 84 ? -20.735 -1.887 24.921 1.00 80.44 84 GLU A N 1
ATOM 622 C CA . GLU A 1 84 ? -20.571 -1.704 26.366 1.00 80.44 84 GLU A CA 1
ATOM 623 C C . GLU A 1 84 ? -21.210 -0.397 26.863 1.00 80.44 84 GLU A C 1
ATOM 625 O O . GLU A 1 84 ? -21.409 -0.242 28.070 1.00 80.44 84 GLU A O 1
ATOM 630 N N . LYS A 1 85 ? -21.593 0.509 25.945 1.00 72.62 85 LYS A N 1
ATOM 631 C CA . LYS A 1 85 ? -22.187 1.823 26.236 1.00 72.62 85 LYS A CA 1
ATOM 632 C C . LYS A 1 85 ? -21.424 2.522 27.356 1.00 72.62 85 LYS A C 1
ATOM 634 O O . LYS A 1 85 ? -22.019 2.901 28.369 1.00 72.62 85 LYS A O 1
ATOM 639 N N . GLU A 1 86 ? -20.103 2.619 27.181 1.00 72.56 86 GLU A N 1
ATOM 640 C CA . GLU A 1 86 ? -19.211 3.221 28.173 1.00 72.56 86 GLU A CA 1
ATOM 641 C C . GLU A 1 86 ? -19.797 4.561 28.637 1.00 72.56 86 GLU A C 1
ATOM 643 O O . GLU A 1 86 ? -20.086 5.442 27.828 1.00 72.56 86 GLU A O 1
ATOM 648 N N . LYS A 1 87 ? -20.063 4.667 29.941 1.00 74.12 87 LYS A N 1
ATOM 649 C CA . LYS A 1 87 ? -20.767 5.820 30.524 1.00 74.12 87 LYS A CA 1
ATOM 650 C C . LYS A 1 87 ? -19.813 6.974 30.786 1.00 74.12 87 LYS A C 1
ATOM 652 O O . LYS A 1 87 ? -20.249 8.114 30.930 1.00 74.12 87 LYS A O 1
ATOM 657 N N . ASP A 1 88 ? -18.525 6.663 30.870 1.00 82.12 88 ASP A N 1
ATOM 658 C CA . ASP A 1 88 ? -17.460 7.642 30.960 1.00 82.12 88 ASP A CA 1
ATOM 659 C C . ASP A 1 88 ? -17.059 8.107 29.552 1.00 82.12 88 ASP A C 1
ATOM 661 O O . ASP A 1 88 ? -16.306 7.447 28.831 1.00 82.12 88 ASP A O 1
ATOM 665 N N . LEU A 1 89 ? -17.588 9.269 29.162 1.00 78.50 89 LEU A N 1
ATOM 666 C CA . LEU A 1 89 ? -17.323 9.887 27.862 1.00 78.50 89 LEU A CA 1
ATOM 667 C C . LEU A 1 89 ? -15.834 10.183 27.643 1.00 78.50 89 LEU A C 1
ATOM 669 O O . LEU A 1 89 ? -15.362 10.135 26.507 1.00 78.50 89 LEU A O 1
ATOM 673 N N . GLU A 1 90 ? -15.093 10.511 28.701 1.00 80.50 90 GLU A N 1
ATOM 674 C CA . GLU A 1 90 ? -13.678 10.870 28.604 1.00 80.50 90 GLU A CA 1
ATOM 675 C C . GLU A 1 90 ? -12.839 9.620 28.332 1.00 80.50 90 GLU A C 1
ATOM 677 O O . GLU A 1 90 ? -12.027 9.595 27.405 1.00 80.50 90 GLU A O 1
ATOM 682 N N . LYS A 1 91 ? -13.150 8.529 29.035 1.00 83.19 91 LYS A N 1
ATOM 683 C CA . LYS A 1 91 ? -12.543 7.215 28.813 1.00 83.19 91 LYS A CA 1
ATOM 684 C C . LYS A 1 91 ? -12.890 6.621 27.444 1.00 83.19 91 LYS A C 1
ATOM 686 O O . LYS A 1 91 ? -12.017 6.064 26.775 1.00 83.19 91 LYS A O 1
ATOM 691 N N . ALA A 1 92 ? -14.137 6.769 26.991 1.00 81.19 92 ALA A N 1
ATOM 692 C CA . ALA A 1 92 ? -14.544 6.356 25.648 1.00 81.19 92 ALA A CA 1
ATOM 693 C C . ALA A 1 92 ? -13.752 7.116 24.569 1.00 81.19 92 ALA A C 1
ATOM 695 O O . ALA A 1 92 ? -13.230 6.505 23.636 1.00 81.19 92 ALA A O 1
ATOM 696 N N . ARG A 1 93 ? -13.589 8.438 24.724 1.00 81.06 93 ARG A N 1
ATOM 697 C CA . ARG A 1 93 ? -12.790 9.268 23.808 1.00 81.06 93 ARG A CA 1
ATOM 698 C C . ARG A 1 93 ? -11.311 8.903 23.817 1.00 81.06 93 ARG A C 1
ATOM 700 O O . ARG A 1 93 ? -10.716 8.845 22.746 1.00 81.06 93 ARG A O 1
ATOM 707 N N . GLU A 1 94 ? -10.726 8.617 24.979 1.00 87.00 94 GLU A N 1
ATOM 708 C CA . GLU A 1 94 ? -9.331 8.172 25.067 1.00 87.00 94 GLU A CA 1
ATOM 709 C C . GLU A 1 94 ? -9.114 6.860 24.295 1.00 87.00 94 GLU A C 1
ATOM 711 O O . GLU A 1 94 ? -8.161 6.732 23.524 1.00 87.00 94 GLU A O 1
ATOM 716 N N . HIS A 1 95 ? -10.020 5.890 24.445 1.00 84.31 95 HIS A N 1
ATOM 717 C CA . HIS A 1 95 ? -9.957 4.633 23.699 1.00 84.31 95 HIS A CA 1
ATOM 718 C C . HIS A 1 95 ? -10.139 4.827 22.191 1.00 84.31 95 HIS A C 1
ATOM 720 O O . HIS A 1 95 ? -9.356 4.284 21.412 1.00 84.31 95 HIS A O 1
ATOM 726 N N . LEU A 1 96 ? -11.114 5.633 21.762 1.00 84.50 96 LEU A N 1
ATOM 727 C CA . LEU A 1 96 ? -11.290 5.950 20.342 1.00 84.50 96 LEU A CA 1
ATOM 728 C C . LEU A 1 96 ? -10.075 6.701 19.770 1.00 84.50 96 LEU A C 1
ATOM 730 O O . LEU A 1 96 ? -9.701 6.461 18.624 1.00 84.50 96 LEU A O 1
ATOM 734 N N . GLY A 1 97 ? -9.418 7.548 20.568 1.00 84.44 97 GLY A N 1
ATOM 735 C CA . GLY A 1 97 ? -8.168 8.219 20.205 1.00 84.44 97 GLY A CA 1
ATOM 736 C C . GLY A 1 97 ? -7.018 7.241 19.942 1.00 84.44 97 GLY A C 1
ATOM 737 O O . GLY A 1 97 ? -6.345 7.347 18.922 1.00 84.44 97 GLY A O 1
ATOM 738 N N . LYS A 1 98 ? -6.847 6.215 20.784 1.00 88.50 98 LYS A N 1
ATOM 739 C CA . LYS A 1 98 ? -5.841 5.154 20.557 1.00 88.50 98 LYS A CA 1
ATOM 740 C C . LYS A 1 98 ? -6.113 4.356 19.277 1.00 88.50 98 LYS A C 1
ATOM 742 O O . LYS A 1 98 ? -5.187 3.959 18.565 1.00 88.50 98 LYS A O 1
ATOM 747 N N . ILE A 1 99 ? -7.387 4.133 18.962 1.00 86.38 99 ILE A N 1
ATOM 748 C CA . ILE A 1 99 ? -7.792 3.468 17.719 1.00 86.38 99 ILE A CA 1
ATOM 749 C C . ILE A 1 99 ? -7.494 4.368 16.513 1.00 86.38 99 ILE A C 1
ATOM 751 O O . ILE A 1 99 ? -6.991 3.875 15.504 1.00 86.38 99 ILE A O 1
ATOM 755 N N . LEU A 1 100 ? -7.722 5.681 16.625 1.00 84.50 100 LEU A N 1
ATOM 756 C CA . LEU A 1 100 ? -7.346 6.651 15.594 1.00 84.50 100 LEU A CA 1
ATOM 757 C C . LEU A 1 100 ? -5.835 6.619 15.311 1.00 84.50 100 LEU A C 1
ATOM 759 O O . LEU A 1 100 ? -5.452 6.439 14.158 1.00 84.50 100 LEU A O 1
ATOM 763 N N . GLU A 1 101 ? -4.983 6.682 16.338 1.00 85.94 101 GLU A N 1
ATOM 764 C CA . GLU A 1 101 ? -3.518 6.587 16.181 1.00 85.94 101 GLU A CA 1
ATOM 765 C C . GLU A 1 101 ? -3.088 5.277 15.494 1.00 85.94 101 GLU A C 1
ATOM 767 O O . GLU A 1 101 ? -2.166 5.239 14.667 1.00 85.94 101 GLU A O 1
ATOM 772 N N . THR A 1 102 ? -3.787 4.180 15.798 1.00 85.31 102 THR A N 1
ATOM 773 C CA . THR A 1 102 ? -3.557 2.875 15.163 1.00 85.31 102 THR A CA 1
ATOM 774 C C . THR A 1 102 ? -3.902 2.910 13.672 1.00 85.31 102 THR A C 1
ATOM 776 O O . THR A 1 102 ? -3.148 2.375 12.853 1.00 85.31 102 THR A O 1
ATOM 779 N N . LEU A 1 103 ? -5.014 3.553 13.302 1.00 81.56 103 LEU A N 1
ATOM 780 C CA . LEU A 1 103 ? -5.433 3.727 11.910 1.00 81.56 103 LEU A CA 1
ATOM 781 C C . LEU A 1 103 ? -4.496 4.667 11.131 1.00 81.56 103 LEU A C 1
ATOM 783 O O . LEU A 1 103 ? -4.184 4.382 9.974 1.00 81.56 103 LEU A O 1
ATOM 787 N N . GLU A 1 104 ? -3.984 5.726 11.760 1.00 80.31 104 GLU A N 1
ATOM 788 C CA . GLU A 1 104 ? -2.973 6.616 11.169 1.00 80.31 104 GLU A CA 1
ATOM 789 C C . GLU A 1 104 ? -1.669 5.860 10.885 1.00 80.31 104 GLU A C 1
ATOM 791 O O . GLU A 1 104 ? -1.176 5.847 9.754 1.00 80.31 104 GLU A O 1
ATOM 796 N N . THR A 1 105 ? -1.167 5.120 11.877 1.00 82.38 105 THR A N 1
ATOM 797 C CA . THR A 1 105 ? 0.034 4.281 11.730 1.00 82.38 105 THR A CA 1
ATOM 798 C C . THR A 1 105 ? -0.154 3.213 10.648 1.00 82.38 105 THR A C 1
ATOM 800 O O . THR A 1 105 ? 0.774 2.867 9.908 1.00 82.38 105 THR A O 1
ATOM 803 N N . PHE A 1 106 ? -1.361 2.657 10.538 1.00 82.00 106 PHE A N 1
ATOM 804 C CA . PHE A 1 106 ? -1.710 1.724 9.476 1.00 82.00 106 PHE A CA 1
ATOM 805 C C . PHE A 1 106 ? -1.627 2.384 8.091 1.00 82.00 106 PHE A C 1
ATOM 807 O O . PHE A 1 106 ? -1.059 1.788 7.173 1.00 82.00 106 PHE A O 1
ATOM 814 N N . ALA A 1 107 ? -2.153 3.601 7.929 1.00 74.31 107 ALA A N 1
ATOM 815 C CA . ALA A 1 107 ? -2.170 4.295 6.644 1.00 74.31 107 ALA A CA 1
ATOM 816 C C . ALA A 1 107 ? -0.748 4.526 6.105 1.00 74.31 107 ALA A C 1
ATOM 818 O O . ALA A 1 107 ? -0.497 4.320 4.914 1.00 74.31 107 ALA A O 1
ATOM 819 N N . GLU A 1 108 ? 0.203 4.855 6.981 1.00 75.19 108 GLU A N 1
ATOM 820 C CA . GLU A 1 108 ? 1.624 4.965 6.634 1.00 75.19 108 GLU A CA 1
ATOM 821 C C . GLU A 1 108 ? 2.209 3.626 6.165 1.00 75.19 108 GLU A C 1
ATOM 823 O O . GLU A 1 108 ? 2.865 3.547 5.121 1.00 75.19 108 GLU A O 1
ATOM 828 N N . LYS A 1 109 ? 1.920 2.542 6.897 1.00 73.75 109 LYS A N 1
ATOM 829 C CA . LYS A 1 109 ? 2.391 1.186 6.574 1.00 73.75 109 LYS A CA 1
ATOM 830 C C . LYS A 1 109 ? 1.743 0.603 5.318 1.00 73.75 109 LYS A C 1
ATOM 832 O O . LYS A 1 109 ? 2.330 -0.286 4.705 1.00 73.75 109 LYS A O 1
ATOM 837 N N . ALA A 1 110 ? 0.568 1.089 4.920 1.00 69.56 110 ALA A N 1
ATOM 838 C CA . ALA A 1 110 ? -0.166 0.598 3.758 1.00 69.56 110 ALA A CA 1
ATOM 839 C C . ALA A 1 110 ? 0.248 1.251 2.424 1.00 69.56 110 ALA A C 1
ATOM 841 O O . ALA A 1 110 ? -0.031 0.695 1.358 1.00 69.56 110 ALA A O 1
ATOM 842 N N . GLN A 1 111 ? 0.952 2.392 2.441 1.00 66.38 111 GLN A N 1
ATOM 843 C CA . GLN A 1 111 ? 1.4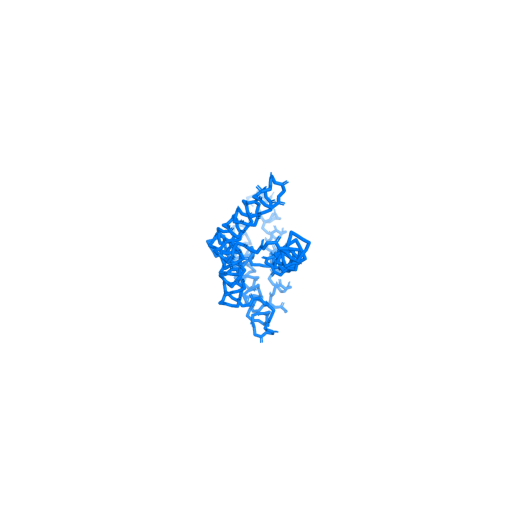15 3.072 1.218 1.00 66.38 111 GLN A CA 1
ATOM 844 C C . GLN A 1 111 ? 2.247 2.187 0.262 1.00 66.38 111 GLN A C 1
ATOM 846 O O . GLN A 1 111 ? 2.019 2.256 -0.953 1.00 66.38 111 GLN A O 1
ATOM 851 N N . PRO A 1 112 ? 3.169 1.326 0.740 1.00 64.31 112 PRO A N 1
ATOM 852 C CA . PRO A 1 112 ? 3.952 0.445 -0.128 1.00 64.31 112 PRO A CA 1
ATOM 853 C C . PRO A 1 112 ? 3.114 -0.620 -0.861 1.00 64.31 112 PRO A C 1
ATOM 855 O O . PRO A 1 112 ? 3.503 -1.060 -1.943 1.00 64.31 112 PRO A O 1
ATOM 858 N N . LEU A 1 113 ? 1.933 -0.992 -0.344 1.00 64.69 113 LEU A N 1
ATOM 859 C CA . LEU A 1 113 ? 1.079 -2.060 -0.900 1.00 64.69 113 LEU A CA 1
ATOM 860 C C . LEU A 1 113 ? 0.458 -1.693 -2.250 1.00 64.69 113 LEU A C 1
ATOM 862 O O . LEU A 1 113 ? 0.069 -2.570 -3.021 1.00 64.69 113 LEU A O 1
ATOM 866 N N . ARG A 1 114 ? 0.391 -0.396 -2.589 1.00 59.44 114 ARG A N 1
ATOM 867 C CA . ARG A 1 114 ? -0.042 0.053 -3.925 1.00 59.44 114 ARG A CA 1
ATOM 868 C C . ARG A 1 114 ? 0.819 -0.564 -5.034 1.00 59.44 114 ARG A C 1
ATOM 870 O O . ARG A 1 114 ? 0.349 -0.733 -6.156 1.00 59.44 114 ARG A O 1
ATOM 877 N N . ILE A 1 115 ? 2.065 -0.908 -4.710 1.00 57.81 115 ILE A N 1
ATOM 878 C CA . ILE A 1 115 ? 3.029 -1.539 -5.615 1.00 57.81 115 ILE A CA 1
ATOM 879 C C . ILE A 1 115 ? 2.789 -3.061 -5.713 1.00 57.81 115 ILE A C 1
ATOM 881 O O . ILE A 1 115 ? 3.036 -3.649 -6.762 1.00 57.81 115 ILE A O 1
ATOM 885 N N . GLU A 1 116 ? 2.255 -3.691 -4.660 1.00 56.34 116 GLU A N 1
ATOM 886 C CA . GLU A 1 116 ? 1.965 -5.134 -4.577 1.00 56.34 116 GLU A CA 1
ATOM 887 C C . GLU A 1 116 ? 0.774 -5.549 -5.465 1.00 56.34 116 GLU A C 1
ATOM 889 O O . GLU A 1 116 ? 0.714 -6.673 -5.967 1.00 56.34 116 GLU A O 1
ATOM 894 N N . GLY A 1 117 ? -0.133 -4.609 -5.751 1.00 63.16 117 GLY A N 1
ATOM 895 C CA . GLY A 1 117 ? -1.156 -4.739 -6.786 1.00 63.16 117 GLY A CA 1
ATOM 896 C C . GLY A 1 117 ? -2.446 -3.999 -6.444 1.00 63.16 117 GLY A C 1
ATOM 897 O O . GLY A 1 117 ? -2.922 -4.043 -5.313 1.00 63.16 117 GLY A O 1
ATOM 898 N N . ILE A 1 118 ? -3.066 -3.369 -7.450 1.00 66.44 118 ILE A N 1
ATOM 899 C CA . ILE A 1 118 ? -4.304 -2.573 -7.301 1.00 66.44 118 ILE A CA 1
ATOM 900 C C . ILE A 1 118 ? -5.424 -3.348 -6.599 1.00 66.44 118 ILE A C 1
ATOM 902 O O . ILE A 1 118 ? -6.138 -2.783 -5.776 1.00 66.44 118 ILE A O 1
ATOM 906 N N . ARG A 1 119 ? -5.565 -4.647 -6.889 1.00 67.69 119 ARG A N 1
ATOM 907 C CA . ARG A 1 119 ? -6.586 -5.493 -6.259 1.00 67.69 119 ARG A CA 1
ATOM 908 C C . ARG A 1 119 ? -6.361 -5.636 -4.754 1.00 67.69 119 ARG A C 1
ATOM 910 O O . ARG A 1 119 ? -7.305 -5.520 -3.985 1.00 67.69 119 ARG A O 1
ATOM 917 N N . PHE A 1 120 ? -5.117 -5.867 -4.349 1.00 67.69 120 PHE A N 1
ATOM 918 C CA . PHE A 1 120 ? -4.776 -6.073 -2.949 1.00 67.69 120 PHE A CA 1
ATOM 919 C C . PHE A 1 120 ? -4.871 -4.774 -2.146 1.00 67.69 120 PHE A C 1
ATOM 921 O O . PHE A 1 120 ? -5.508 -4.743 -1.095 1.00 67.69 120 PHE A O 1
ATOM 928 N N . TYR A 1 121 ? -4.336 -3.684 -2.696 1.00 73.00 121 TYR A N 1
ATOM 929 C CA . TYR A 1 121 ? -4.539 -2.353 -2.136 1.00 73.00 121 TYR A CA 1
ATOM 930 C C . TYR A 1 121 ? -6.036 -2.039 -1.979 1.00 73.00 121 TYR A C 1
ATOM 932 O O . TYR A 1 121 ? -6.456 -1.567 -0.930 1.00 73.00 121 TYR A O 1
ATOM 940 N N . GLY A 1 122 ? -6.860 -2.383 -2.975 1.00 74.56 122 GLY A N 1
ATOM 941 C CA . GLY A 1 122 ? -8.314 -2.226 -2.908 1.00 74.56 122 GLY A CA 1
ATOM 942 C C . GLY A 1 122 ? -8.976 -3.020 -1.775 1.00 74.56 122 GLY A C 1
ATOM 943 O O . GLY A 1 122 ? -9.812 -2.467 -1.063 1.00 74.56 122 GLY A O 1
ATOM 944 N N . GLU A 1 123 ? -8.597 -4.286 -1.567 1.00 78.06 123 GLU A N 1
ATOM 945 C CA . GLU A 1 123 ? -9.109 -5.121 -0.463 1.00 78.06 123 GLU A CA 1
ATOM 946 C C . GLU A 1 123 ? -8.775 -4.507 0.907 1.00 78.06 123 GLU A C 1
ATOM 948 O O . GLU A 1 123 ? -9.654 -4.343 1.752 1.00 78.06 123 GLU A O 1
ATOM 953 N N . VAL A 1 124 ? -7.517 -4.108 1.105 1.00 80.25 124 VAL A N 1
ATOM 954 C CA . VAL A 1 124 ? -7.026 -3.522 2.359 1.00 80.25 124 VAL A CA 1
ATOM 955 C C . VAL A 1 124 ? -7.663 -2.155 2.631 1.00 80.25 124 VAL A C 1
ATOM 957 O O . VAL A 1 124 ? -8.151 -1.906 3.734 1.00 80.25 124 VAL A O 1
ATOM 960 N N . MET A 1 125 ? -7.746 -1.293 1.614 1.00 81.19 125 MET A N 1
ATOM 961 C CA . MET A 1 125 ? -8.385 0.020 1.734 1.00 81.19 125 MET A CA 1
ATOM 962 C C . MET A 1 125 ? -9.892 -0.079 1.973 1.00 81.19 125 MET A C 1
ATOM 964 O O . MET A 1 125 ? -10.451 0.761 2.670 1.00 81.19 125 MET A O 1
ATOM 968 N N . THR A 1 126 ?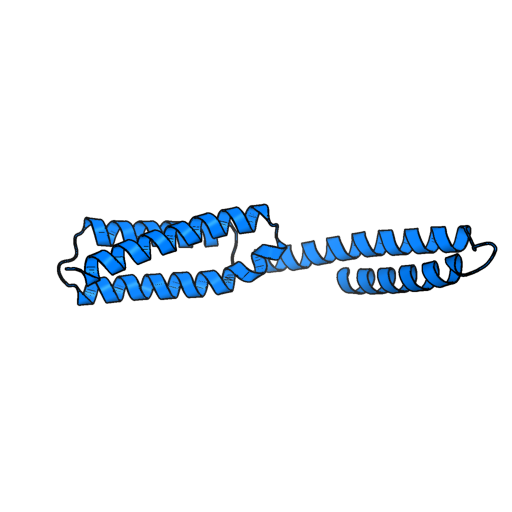 -10.560 -1.116 1.460 1.00 84.25 126 THR A N 1
ATOM 969 C CA . THR A 1 126 ? -11.987 -1.344 1.743 1.00 84.25 126 THR A CA 1
ATOM 970 C C . THR A 1 126 ? -12.217 -1.608 3.231 1.00 84.25 126 THR A C 1
ATOM 972 O O . THR A 1 126 ? -13.112 -1.010 3.833 1.00 84.25 126 THR A O 1
ATOM 975 N N . SER A 1 127 ? -11.393 -2.463 3.846 1.00 82.25 127 SER A N 1
ATOM 976 C CA . SER A 1 127 ? -11.449 -2.715 5.290 1.00 82.25 127 SER A CA 1
ATOM 977 C C . SER A 1 127 ? -11.103 -1.463 6.102 1.00 82.25 127 SER A C 1
ATOM 979 O O . SER A 1 127 ? -11.764 -1.188 7.101 1.00 82.25 127 SER A O 1
ATOM 981 N N . PHE A 1 128 ? -10.132 -0.667 5.646 1.00 83.50 128 PHE A N 1
ATOM 982 C CA . PHE A 1 128 ? -9.759 0.593 6.291 1.00 83.50 128 PHE A CA 1
ATOM 983 C C . PHE A 1 128 ? -10.912 1.599 6.278 1.00 83.50 128 PHE A C 1
ATOM 985 O O . PHE A 1 128 ? -11.319 2.085 7.328 1.00 83.50 128 PHE A O 1
ATOM 992 N N . SER A 1 129 ? -11.537 1.822 5.119 1.00 82.81 129 SER A N 1
ATOM 993 C CA . SER A 1 129 ? -12.708 2.697 5.014 1.00 82.81 129 SER A CA 1
ATOM 994 C C . SER A 1 129 ? -13.891 2.210 5.854 1.00 82.81 129 SER A C 1
ATOM 996 O O . SER A 1 129 ? -14.709 3.017 6.298 1.00 82.81 129 SER A O 1
ATOM 998 N N . LYS A 1 130 ? -14.020 0.895 6.086 1.00 85.94 130 LYS A N 1
ATOM 999 C CA . LYS A 1 130 ? -14.997 0.370 7.046 1.00 85.94 130 LYS A CA 1
ATOM 1000 C C . LYS A 1 130 ? -14.621 0.789 8.471 1.00 85.94 130 LYS A C 1
ATOM 1002 O O . LYS A 1 130 ? -15.472 1.358 9.147 1.00 85.94 130 LYS A O 1
ATOM 1007 N N . ALA A 1 131 ? -13.378 0.573 8.899 1.00 84.19 131 ALA A N 1
ATOM 1008 C CA . ALA A 1 131 ? -12.902 0.977 10.224 1.00 84.19 131 ALA A CA 1
ATOM 1009 C C . ALA A 1 131 ? -13.098 2.482 10.485 1.00 84.19 131 ALA A C 1
ATOM 1011 O O . ALA A 1 131 ? -13.705 2.843 11.490 1.00 84.19 131 ALA A O 1
ATOM 1012 N N . GLU A 1 132 ? -12.721 3.351 9.541 1.00 83.56 132 GLU A N 1
ATOM 1013 C CA . GLU A 1 132 ? -12.941 4.804 9.643 1.00 83.56 132 GLU A CA 1
ATOM 1014 C C . GLU A 1 132 ? -14.423 5.169 9.805 1.00 83.56 132 GLU A C 1
ATOM 1016 O O . GLU A 1 132 ? -14.783 6.019 10.618 1.00 83.56 132 GLU A O 1
ATOM 1021 N N . ARG A 1 133 ? -15.321 4.515 9.055 1.00 89.31 133 ARG A N 1
ATOM 1022 C CA . ARG A 1 133 ? -16.768 4.757 9.176 1.00 89.31 133 ARG A CA 1
ATOM 1023 C C . ARG A 1 133 ? -17.311 4.340 10.537 1.00 89.31 133 ARG A C 1
ATOM 1025 O O . ARG A 1 133 ? -18.173 5.035 11.069 1.00 89.31 133 ARG A O 1
ATOM 1032 N N . HIS A 1 134 ? -16.857 3.208 11.074 1.00 85.06 134 HIS A N 1
ATOM 1033 C CA . HIS A 1 134 ? -17.240 2.769 12.415 1.00 85.06 134 HIS A CA 1
ATOM 1034 C C . HIS A 1 134 ? -16.716 3.746 13.473 1.00 85.06 134 HIS A C 1
ATOM 1036 O O . HIS A 1 134 ? -17.489 4.157 14.336 1.00 85.06 134 HIS A O 1
ATOM 1042 N N . LEU A 1 135 ? -15.461 4.186 13.347 1.00 86.62 135 LEU A N 1
ATOM 1043 C CA . LEU A 1 135 ? -14.852 5.161 14.247 1.00 86.62 135 LEU A CA 1
ATOM 1044 C C . LEU A 1 135 ? -15.621 6.485 14.235 1.00 86.62 135 LEU A C 1
ATOM 1046 O O . LEU A 1 135 ? -16.006 6.967 15.293 1.00 86.62 135 LEU A O 1
ATOM 1050 N N . ASN A 1 136 ? -15.933 7.027 13.054 1.00 84.06 136 ASN A N 1
ATOM 1051 C CA . ASN A 1 136 ? -16.714 8.260 12.938 1.00 84.06 136 ASN A CA 1
ATOM 1052 C C . ASN A 1 136 ? -18.107 8.129 13.560 1.00 84.06 136 ASN A C 1
ATOM 1054 O O . ASN A 1 136 ? -18.561 9.046 14.233 1.00 84.06 136 ASN A O 1
ATOM 1058 N N . ARG A 1 137 ? -18.790 6.992 13.370 1.00 87.75 137 ARG A N 1
ATOM 1059 C CA . ARG A 1 137 ? -20.101 6.755 13.998 1.00 87.75 137 ARG A CA 1
ATOM 1060 C C . ARG A 1 137 ? -20.003 6.707 15.516 1.00 87.75 137 ARG A C 1
ATOM 1062 O O . ARG A 1 137 ? -20.848 7.297 16.180 1.00 87.75 137 ARG A O 1
ATOM 1069 N N . ALA A 1 138 ? -18.992 6.020 16.043 1.00 83.31 138 ALA A N 1
ATOM 1070 C CA . ALA A 1 138 ? -18.762 5.957 17.477 1.00 83.31 138 ALA A CA 1
ATOM 1071 C C . ALA A 1 138 ? -18.442 7.343 18.039 1.00 83.31 138 ALA A C 1
ATOM 1073 O O . ALA A 1 138 ? -19.066 7.783 18.998 1.00 83.31 138 ALA A O 1
ATOM 1074 N N . TRP A 1 139 ? -17.549 8.078 17.380 1.00 84.69 139 TRP A N 1
ATOM 1075 C CA . TRP A 1 139 ? -17.187 9.430 17.779 1.00 84.69 139 TRP A CA 1
ATOM 1076 C C . TRP A 1 139 ? -18.388 10.378 17.784 1.00 84.69 139 TRP A C 1
ATOM 1078 O O . TRP A 1 139 ? -18.573 11.108 18.752 1.00 84.69 139 TRP A O 1
ATOM 1088 N N . SER A 1 140 ? -19.229 10.342 16.744 1.00 81.00 140 SER A N 1
ATOM 1089 C CA . SER A 1 140 ? -20.472 11.119 16.707 1.00 81.00 140 SER A CA 1
ATOM 1090 C C . SER A 1 140 ? -21.420 10.731 17.842 1.00 81.00 140 SER A C 1
ATOM 1092 O O . SER A 1 140 ? -21.903 11.615 18.535 1.00 81.00 140 SER A O 1
ATOM 1094 N N . ALA A 1 141 ? -21.619 9.435 18.109 1.00 83.00 141 ALA A N 1
ATOM 1095 C CA . ALA A 1 141 ? -22.478 8.986 19.208 1.00 83.00 141 ALA A CA 1
ATOM 1096 C C . ALA A 1 141 ? -22.008 9.515 20.578 1.00 83.00 141 ALA A C 1
ATOM 1098 O O . ALA A 1 141 ? -22.817 9.998 21.360 1.00 83.00 141 ALA A O 1
ATOM 1099 N N . TYR A 1 142 ? -20.698 9.503 20.841 1.00 80.25 142 TYR A N 1
ATOM 1100 C CA . TYR A 1 142 ? -20.111 10.035 22.080 1.00 80.25 142 TYR A CA 1
ATOM 1101 C C . TYR A 1 142 ? -19.939 11.565 22.102 1.00 80.25 142 TYR A C 1
ATOM 1103 O O . TYR A 1 142 ? -19.603 12.150 23.139 1.00 80.25 142 TYR A O 1
ATOM 1111 N N . ALA A 1 143 ? -20.101 12.233 20.962 1.00 76.81 143 ALA A N 1
ATOM 1112 C CA . ALA A 1 143 ? -20.171 13.687 20.888 1.00 76.81 143 ALA A CA 1
ATOM 1113 C C . ALA A 1 143 ? -21.594 14.187 21.169 1.00 76.81 143 ALA A C 1
ATOM 1115 O O . ALA A 1 143 ? -21.743 15.198 21.854 1.00 76.81 143 ALA A O 1
ATOM 1116 N N . ASP A 1 144 ? -22.601 13.464 20.676 1.00 74.31 144 ASP A N 1
ATOM 1117 C CA . ASP A 1 144 ? -24.012 13.846 20.764 1.00 74.31 144 ASP A CA 1
ATOM 1118 C C . ASP A 1 144 ? -24.651 13.518 22.129 1.00 74.31 144 ASP A C 1
ATOM 1120 O O . ASP A 1 144 ? -25.624 14.176 22.504 1.00 74.31 144 ASP A O 1
ATOM 1124 N N . GLY A 1 145 ? -24.064 12.590 22.902 1.00 58.47 145 GLY A N 1
ATOM 1125 C CA . GLY A 1 145 ? -24.472 12.261 24.278 1.00 58.47 145 GLY A CA 1
ATOM 1126 C C . GLY A 1 145 ? -25.299 10.989 24.394 1.00 58.47 145 GLY A C 1
ATOM 1127 O O . GLY A 1 145 ? -26.473 10.996 23.963 1.00 58.47 145 GLY A O 1
#

pLDDT: mean 79.0, std 10.96, range [47.56, 93.38]

Foldseek 3Di:
DLLVQLVVLLVQLVVQLVVQVPDVVGVVVSNVVSVVSNVSSVVSNVVVLVVVVVVCCVVVQDNLVVLLVLLVVLLVQLVVLVVVVPPPLVVSVVSLVVSVVSLVVSVVSLVVCVSVDPVSSVVSVVSSVVSVVSSVVSVVVSVVD

Secondary structure (DSSP, 8-state):
-HHHHHHHHHHHHHHHHHHHHSSSS--HHHHHHHHHHHHHHHHHHHHHHHHHHHHHHHTTSS-HHHHHHHHHHHHHHHHHHHHHT-S-HHHHHHHHHHHHHHHHHHHHHHGGGGTT-HHHHHHHHHHHHHHHHHHHHHHHHHHH-